Protein AF-A0A653BHU0-F1 (afdb_monomer)

Radius of gyration: 31.68 Å; Cα contacts (8 Å, |Δi|>4): 9; chains: 1; bounding box: 89×54×47 Å

Mean predicted aligned error: 15.91 Å

pLDDT: mean 78.96, std 16.75, range [48.16, 94.56]

Secondary structure (DSSP, 8-state):
-------------------TT----------PPPPPP----HHHHHHHHHHT-S-HHHHHHHHHHHTSPPPP-----S-HHHHHHHHHHHH--

Structure (mmCIF, N/CA/C/O backbone):
data_AF-A0A653BHU0-F1
#
_entry.id   AF-A0A653BHU0-F1
#
loop_
_atom_site.group_PDB
_atom_site.id
_atom_site.type_symbol
_atom_site.label_atom_id
_atom_site.label_alt_id
_atom_site.label_comp_id
_atom_site.label_asym_id
_atom_site.label_entity_id
_atom_site.label_seq_id
_atom_site.pdbx_PDB_ins_code
_atom_site.Cartn_x
_atom_site.Cartn_y
_atom_site.Cartn_z
_atom_site.occupancy
_atom_site.B_iso_or_equiv
_atom_site.auth_seq_id
_atom_site.auth_comp_id
_atom_site.auth_asym_id
_atom_site.auth_atom_id
_atom_site.pdbx_PDB_model_num
ATOM 1 N N . MET A 1 1 ? 69.956 -8.339 14.158 1.00 48.16 1 MET A N 1
ATOM 2 C CA . MET A 1 1 ? 69.561 -9.634 14.757 1.00 48.16 1 MET A CA 1
ATOM 3 C C . MET A 1 1 ? 68.120 -9.529 15.221 1.00 48.16 1 MET A C 1
ATOM 5 O O . MET A 1 1 ? 67.808 -8.611 15.959 1.00 48.16 1 MET A O 1
ATOM 9 N N . GLY A 1 2 ? 67.250 -10.429 14.771 1.00 52.00 2 GLY A N 1
ATOM 10 C CA . GLY A 1 2 ? 65.842 -10.470 15.170 1.00 52.00 2 GLY A CA 1
ATOM 11 C C . GLY A 1 2 ? 65.222 -11.760 14.655 1.00 52.00 2 GLY A C 1
ATOM 12 O O . GLY A 1 2 ? 64.595 -11.782 13.601 1.00 52.00 2 GLY A O 1
ATOM 13 N N . ARG A 1 3 ? 65.537 -12.865 15.337 1.00 53.00 3 ARG A N 1
ATOM 14 C CA . ARG A 1 3 ? 65.137 -14.230 14.981 1.00 53.00 3 ARG A CA 1
ATOM 15 C C . ARG A 1 3 ? 63.614 -14.350 15.097 1.00 53.00 3 ARG A C 1
ATOM 17 O O . ARG A 1 3 ? 63.077 -14.252 16.193 1.00 53.00 3 ARG A O 1
ATOM 24 N N . ARG A 1 4 ? 62.915 -14.572 13.979 1.00 56.78 4 ARG A N 1
ATOM 25 C CA . ARG A 1 4 ? 61.512 -15.008 14.015 1.00 56.78 4 ARG A CA 1
ATOM 26 C C . ARG A 1 4 ? 61.485 -16.417 14.606 1.00 56.78 4 ARG A C 1
ATOM 28 O O . ARG A 1 4 ? 62.093 -17.324 14.044 1.00 56.78 4 ARG A O 1
ATOM 35 N N . ASN A 1 5 ? 60.834 -16.568 15.757 1.00 51.06 5 ASN A N 1
ATOM 36 C CA . ASN A 1 5 ? 60.692 -17.842 16.453 1.00 51.06 5 ASN A CA 1
ATOM 37 C C . ASN A 1 5 ? 59.986 -18.867 15.556 1.00 51.06 5 ASN A C 1
ATOM 39 O O . ASN A 1 5 ? 58.849 -18.670 15.123 1.00 51.06 5 ASN A O 1
ATOM 43 N N . ALA A 1 6 ? 60.678 -19.976 15.299 1.00 56.81 6 ALA A N 1
ATOM 44 C CA . ALA A 1 6 ? 60.135 -21.174 14.684 1.00 56.81 6 ALA A CA 1
ATOM 45 C C . ALA A 1 6 ? 59.146 -21.830 15.662 1.00 56.81 6 ALA 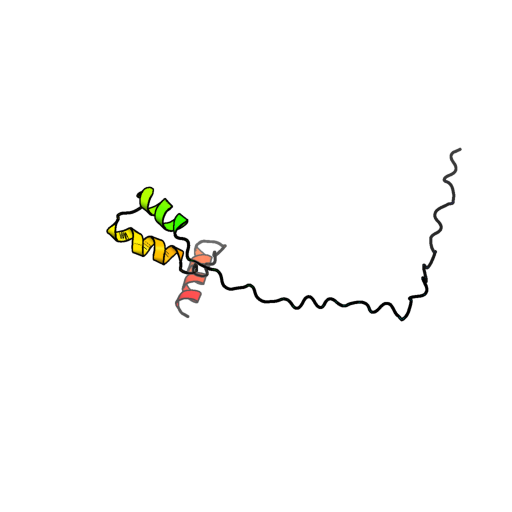A C 1
ATOM 47 O O . ALA A 1 6 ? 59.535 -22.611 16.524 1.00 56.81 6 ALA A O 1
ATOM 48 N N . GLY A 1 7 ? 57.868 -21.459 15.560 1.00 56.00 7 GLY A N 1
ATOM 49 C CA . GLY A 1 7 ? 56.811 -21.978 16.435 1.00 56.00 7 GLY A CA 1
ATOM 50 C C . GLY A 1 7 ? 55.476 -22.270 15.753 1.00 56.00 7 GLY A C 1
ATOM 51 O O . GLY A 1 7 ? 54.582 -22.801 16.401 1.00 56.00 7 GLY A O 1
ATOM 52 N N . PHE A 1 8 ? 55.316 -21.988 14.455 1.00 54.22 8 PHE A N 1
ATOM 53 C CA . PHE A 1 8 ? 54.107 -22.383 13.728 1.00 54.22 8 PHE A CA 1
ATOM 54 C C . PHE A 1 8 ? 54.232 -23.838 13.264 1.00 54.22 8 PHE A C 1
ATOM 56 O O . PHE A 1 8 ? 54.633 -24.127 12.135 1.00 54.22 8 PHE A O 1
ATOM 63 N N . ARG A 1 9 ? 53.905 -24.777 14.158 1.00 57.50 9 ARG A N 1
ATOM 64 C CA . ARG A 1 9 ? 53.696 -26.183 13.792 1.00 57.50 9 ARG A CA 1
ATOM 65 C C . ARG A 1 9 ? 52.412 -26.284 12.960 1.00 57.50 9 ARG A C 1
ATOM 67 O O . ARG A 1 9 ? 51.320 -26.407 13.506 1.00 57.50 9 ARG A O 1
ATOM 74 N N . LYS A 1 10 ? 52.536 -26.211 11.631 1.00 55.88 10 LYS A N 1
ATOM 75 C CA . LYS A 1 10 ? 51.543 -26.802 10.721 1.00 55.88 10 LYS A CA 1
ATOM 76 C C . LYS A 1 10 ? 51.570 -28.319 10.933 1.00 55.88 10 LYS A C 1
ATOM 78 O O . LYS A 1 10 ? 52.652 -28.891 11.015 1.00 55.88 10 LYS A O 1
ATOM 83 N N . ASN A 1 11 ? 50.388 -28.929 10.984 1.00 56.50 11 ASN A N 1
ATOM 84 C CA . ASN A 1 11 ? 50.120 -30.365 11.149 1.00 56.50 11 ASN A CA 1
ATOM 85 C C . ASN A 1 11 ? 50.060 -30.856 12.603 1.00 56.50 11 ASN A C 1
ATOM 87 O O . ASN A 1 11 ? 50.885 -31.643 13.056 1.00 56.50 11 ASN A O 1
ATOM 91 N N . ALA A 1 12 ? 48.996 -30.474 13.305 1.00 55.38 12 ALA A N 1
ATOM 92 C CA . ALA A 1 12 ? 48.347 -31.398 14.224 1.00 55.38 12 ALA A CA 1
ATOM 93 C C . ALA A 1 12 ? 47.018 -31.789 13.579 1.00 55.38 12 ALA A C 1
ATOM 95 O O . ALA A 1 12 ? 46.032 -31.060 13.671 1.00 55.38 12 ALA A O 1
ATOM 96 N N . SER A 1 13 ? 47.011 -32.912 12.861 1.00 53.53 13 SER A N 1
ATOM 97 C CA . SER A 1 13 ? 45.768 -33.580 12.499 1.00 53.53 13 SER A CA 1
ATOM 98 C C . SER A 1 13 ? 45.087 -33.973 13.804 1.00 53.53 13 SER A C 1
ATOM 100 O O . SER A 1 13 ? 45.431 -34.992 14.401 1.00 53.53 13 SER A O 1
ATOM 102 N N . PHE A 1 14 ? 44.158 -33.138 14.269 1.00 53.53 14 PHE A N 1
ATOM 103 C CA . PHE A 1 14 ? 43.217 -33.469 15.330 1.00 53.53 14 PHE A CA 1
ATOM 104 C C . PHE A 1 14 ? 42.297 -34.584 14.815 1.00 53.53 14 PHE A C 1
ATOM 106 O O . PHE A 1 14 ? 41.138 -34.364 14.485 1.00 53.53 14 PHE A O 1
ATOM 113 N N . HIS A 1 15 ? 42.814 -35.811 14.762 1.00 57.91 15 HIS A N 1
ATOM 114 C CA . HIS A 1 15 ? 41.987 -37.008 14.829 1.00 57.91 15 HIS A CA 1
ATOM 115 C C . HIS A 1 15 ? 41.557 -37.157 16.288 1.00 57.91 15 HIS A C 1
ATOM 117 O O . HIS A 1 15 ? 42.030 -38.025 17.023 1.00 57.91 15 HIS A O 1
ATOM 123 N N . GLY A 1 16 ? 40.679 -36.251 16.725 1.00 50.47 16 GLY A N 1
ATOM 124 C CA . GLY A 1 16 ? 39.824 -36.535 17.862 1.00 50.47 16 GLY A CA 1
ATOM 125 C C . GLY A 1 16 ? 39.070 -37.807 17.509 1.00 50.47 16 GLY A C 1
ATOM 126 O O . GLY A 1 16 ? 38.381 -37.847 16.491 1.00 50.47 16 GLY A O 1
ATOM 127 N N . LYS A 1 17 ? 39.278 -38.871 18.287 1.00 54.19 17 LYS A N 1
ATOM 128 C CA . LYS A 1 17 ? 38.510 -40.108 18.171 1.00 54.19 17 LYS A CA 1
ATOM 129 C C . LYS A 1 17 ? 37.036 -39.720 18.250 1.00 54.19 17 LYS A C 1
ATOM 131 O O . LYS A 1 17 ? 36.565 -39.327 19.314 1.00 54.19 17 LYS A O 1
ATOM 136 N N . ALA A 1 18 ? 36.347 -39.752 17.113 1.00 54.47 18 ALA A N 1
ATOM 137 C CA . ALA A 1 18 ? 34.921 -39.503 17.061 1.00 54.47 18 ALA A CA 1
ATOM 138 C C . ALA A 1 18 ? 34.253 -40.564 17.939 1.00 54.47 18 ALA A C 1
ATOM 140 O O . ALA A 1 18 ? 34.386 -41.759 17.677 1.00 54.47 18 ALA A O 1
ATOM 141 N N . ASN A 1 19 ? 33.594 -40.135 19.015 1.00 59.09 19 ASN A N 1
ATOM 142 C CA . ASN A 1 19 ? 32.758 -41.023 19.807 1.00 59.09 19 ASN A CA 1
ATOM 143 C C . ASN A 1 19 ? 31.626 -41.520 18.892 1.00 59.09 19 ASN A C 1
ATOM 145 O O . ASN A 1 19 ? 30.831 -40.695 18.438 1.00 59.09 19 ASN A O 1
ATOM 149 N N . PRO A 1 20 ? 31.491 -42.835 18.640 1.00 54.94 20 PRO A N 1
ATOM 150 C CA . PRO A 1 20 ? 30.446 -43.363 17.760 1.00 54.94 20 PRO A CA 1
ATOM 151 C C . PRO A 1 20 ? 29.032 -43.193 18.339 1.00 54.94 20 PRO A C 1
ATOM 153 O O . PRO A 1 20 ? 28.055 -43.456 17.651 1.00 54.94 20 PRO A O 1
ATOM 156 N N . ASN A 1 21 ? 28.914 -42.726 19.589 1.00 53.19 21 ASN A N 1
ATOM 157 C CA . ASN A 1 21 ? 27.639 -42.451 20.247 1.00 53.19 21 ASN A CA 1
ATOM 158 C C . ASN A 1 21 ? 27.227 -40.971 20.217 1.00 53.19 21 ASN A C 1
ATOM 160 O O . ASN A 1 21 ? 26.282 -40.572 20.897 1.00 53.19 21 ASN A O 1
ATOM 164 N N . GLN A 1 22 ? 27.920 -40.129 19.445 1.00 53.47 22 GLN A N 1
ATOM 165 C CA . GLN A 1 22 ? 27.396 -38.807 19.139 1.00 53.47 22 GLN A CA 1
ATOM 166 C C . GLN A 1 22 ? 26.345 -38.990 18.046 1.00 53.47 22 GLN A C 1
ATOM 168 O O . GLN A 1 22 ? 26.628 -38.846 16.858 1.00 53.47 22 GLN A O 1
ATOM 173 N N . GLN A 1 23 ? 25.132 -39.369 18.467 1.00 55.81 23 GLN A N 1
ATOM 174 C CA . GLN A 1 23 ? 23.933 -39.155 17.669 1.00 55.81 23 GLN A CA 1
ATOM 175 C C . GLN A 1 23 ? 23.936 -37.671 17.339 1.00 55.81 23 GLN A C 1
ATOM 177 O O . GLN A 1 23 ? 23.623 -36.815 18.167 1.00 55.81 23 GLN A O 1
ATOM 182 N N . ASN A 1 24 ? 24.427 -37.379 16.141 1.00 50.78 24 ASN A N 1
ATOM 183 C CA . ASN A 1 24 ? 24.339 -36.088 15.519 1.00 50.78 24 ASN A CA 1
ATOM 184 C C . ASN A 1 24 ? 22.839 -35.895 15.357 1.00 50.78 24 ASN A C 1
ATOM 186 O O . ASN A 1 24 ? 22.247 -36.430 14.423 1.00 50.78 24 ASN A O 1
ATOM 190 N N . GLY A 1 25 ? 22.219 -35.287 16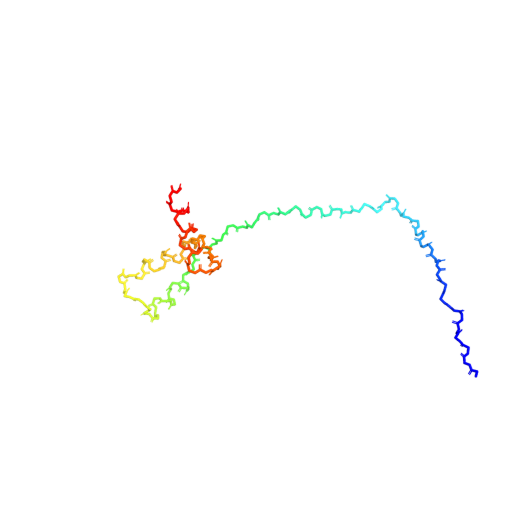.370 1.00 54.16 25 GLY A N 1
ATOM 191 C CA . GLY A 1 25 ? 20.821 -34.919 16.377 1.00 54.16 25 GLY A CA 1
ATOM 192 C C . GLY A 1 25 ? 20.659 -33.931 15.246 1.00 54.16 25 GLY A C 1
ATOM 193 O O . GLY A 1 25 ? 20.759 -32.719 15.448 1.00 54.16 25 GLY A O 1
ATOM 194 N N . GLN A 1 26 ? 20.490 -34.478 14.044 1.00 57.44 26 GLN A N 1
ATOM 195 C CA . GLN A 1 26 ? 19.980 -33.805 12.881 1.00 57.44 26 GLN A CA 1
ATOM 196 C C . GLN A 1 26 ? 18.606 -33.337 13.331 1.00 57.44 26 GLN A C 1
ATOM 198 O O . GLN A 1 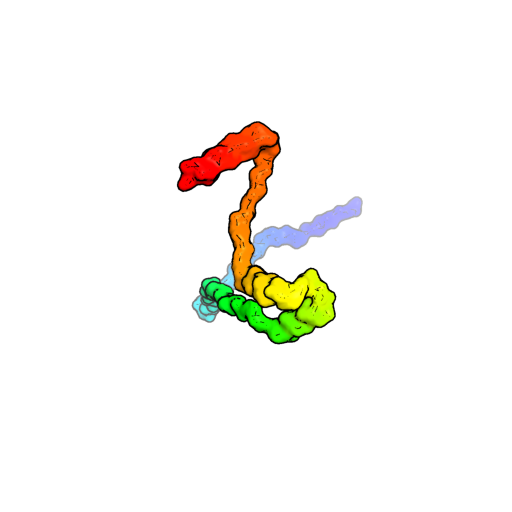26 ? 17.603 -34.026 13.193 1.00 57.44 26 GLN A O 1
ATOM 203 N N . ASN A 1 27 ? 18.576 -32.166 13.964 1.00 57.97 27 ASN A N 1
ATOM 204 C CA . ASN A 1 27 ? 17.410 -31.321 13.969 1.00 57.97 27 ASN A CA 1
ATOM 205 C C . ASN A 1 27 ? 17.193 -31.001 12.492 1.00 57.97 27 ASN A C 1
ATOM 207 O O . ASN A 1 27 ? 17.626 -29.956 11.999 1.00 57.97 27 ASN A O 1
ATOM 211 N N . GLU A 1 28 ? 16.568 -31.937 11.778 1.00 62.47 28 GLU A N 1
ATOM 212 C CA . GLU A 1 28 ? 15.759 -31.653 10.615 1.00 62.47 28 GLU A CA 1
ATOM 213 C C . GLU A 1 28 ? 14.735 -30.637 11.105 1.00 62.47 28 GLU A C 1
ATOM 215 O O . GLU A 1 28 ? 13.639 -30.965 11.558 1.00 62.47 28 GLU A O 1
ATOM 220 N N . LYS A 1 29 ? 15.131 -29.360 11.095 1.00 67.31 29 LYS A N 1
ATOM 221 C CA . LYS A 1 29 ? 14.209 -28.241 11.180 1.00 67.31 29 LYS A CA 1
ATOM 222 C C . LYS A 1 29 ? 13.413 -28.313 9.890 1.00 67.31 29 LYS A C 1
ATOM 224 O O . LYS A 1 29 ? 13.735 -27.642 8.910 1.00 67.31 29 LYS A O 1
ATOM 229 N N . THR A 1 30 ? 12.433 -29.210 9.879 1.00 76.81 30 THR A N 1
ATOM 230 C CA . THR A 1 30 ? 11.407 -29.304 8.858 1.00 76.81 30 THR A CA 1
ATOM 231 C C . THR A 1 30 ? 10.866 -27.893 8.709 1.00 76.81 30 THR A C 1
ATOM 233 O O . THR A 1 30 ? 10.366 -27.294 9.664 1.00 76.81 30 THR A O 1
ATOM 236 N N . ARG A 1 31 ? 11.117 -27.286 7.544 1.00 79.62 31 ARG A N 1
ATOM 237 C CA . ARG A 1 31 ? 10.647 -25.933 7.258 1.00 79.62 31 ARG A CA 1
ATOM 238 C C . ARG A 1 31 ? 9.128 -25.999 7.260 1.00 79.62 31 ARG A C 1
ATOM 240 O O . ARG A 1 31 ? 8.534 -26.502 6.313 1.00 79.62 31 ARG A O 1
ATOM 247 N N . LYS A 1 32 ? 8.516 -25.557 8.356 1.00 85.56 32 LYS A N 1
ATOM 248 C CA . LYS A 1 32 ? 7.065 -25.457 8.454 1.00 85.56 32 LYS A CA 1
ATOM 249 C C . LYS A 1 32 ? 6.601 -24.241 7.650 1.00 85.56 32 LYS A C 1
ATOM 251 O O . LYS A 1 32 ? 7.304 -23.225 7.657 1.00 85.56 32 LYS A O 1
ATOM 256 N N . PRO A 1 33 ? 5.452 -24.334 6.964 1.00 85.25 33 PRO A N 1
ATOM 257 C CA . PRO A 1 33 ? 4.823 -23.163 6.375 1.00 85.25 33 PRO A CA 1
ATOM 258 C C . PRO A 1 33 ? 4.487 -22.138 7.468 1.00 85.25 33 PRO A C 1
ATOM 260 O O . PRO A 1 33 ? 4.325 -22.489 8.640 1.00 85.25 33 PRO A O 1
ATOM 263 N N . TYR A 1 34 ? 4.415 -20.865 7.081 1.00 86.19 34 TYR A N 1
ATOM 264 C CA . TYR A 1 34 ? 3.939 -19.810 7.971 1.00 86.19 34 TYR A CA 1
ATOM 265 C C . TYR A 1 34 ? 2.467 -20.046 8.326 1.00 86.19 34 TYR A C 1
ATOM 267 O O . TYR A 1 34 ? 1.710 -20.568 7.512 1.00 86.19 34 TYR A O 1
ATOM 275 N N . ASN A 1 35 ? 2.078 -19.658 9.541 1.00 87.19 35 ASN A N 1
ATOM 276 C CA . ASN A 1 35 ? 0.674 -19.646 9.939 1.00 87.19 35 ASN A CA 1
ATOM 277 C C . ASN A 1 35 ? -0.088 -18.562 9.169 1.00 87.19 35 ASN A C 1
ATOM 279 O O . ASN A 1 35 ? 0.496 -17.549 8.772 1.00 87.19 35 ASN A O 1
ATOM 283 N N . ASP A 1 36 ? -1.397 -18.753 9.043 1.00 87.56 36 ASP A N 1
ATOM 284 C CA . ASP A 1 36 ? -2.282 -17.765 8.438 1.00 87.56 36 ASP A CA 1
ATOM 285 C C . ASP A 1 36 ? -2.262 -16.441 9.211 1.00 87.56 36 ASP A C 1
ATOM 287 O O . ASP A 1 36 ? -2.198 -16.394 10.445 1.00 87.56 36 ASP A O 1
ATOM 291 N N . ILE A 1 37 ? -2.311 -15.338 8.465 1.00 85.56 37 ILE A N 1
ATOM 292 C CA . ILE A 1 37 ? -2.263 -13.987 9.021 1.00 85.56 37 ILE A CA 1
ATOM 293 C C . ILE A 1 37 ? -3.672 -13.572 9.450 1.00 85.56 37 ILE A C 1
ATOM 295 O O . ILE A 1 37 ? -4.586 -13.497 8.631 1.00 85.56 37 ILE A O 1
ATOM 299 N N . ILE A 1 38 ? -3.835 -13.219 10.726 1.00 88.88 38 ILE A N 1
ATOM 300 C CA . ILE A 1 38 ? -5.077 -12.635 11.245 1.00 88.88 38 ILE A CA 1
ATOM 301 C C . ILE A 1 38 ? -5.161 -11.174 10.778 1.00 88.88 38 ILE A C 1
ATOM 303 O O . ILE A 1 38 ? -4.375 -10.333 11.214 1.00 88.88 38 ILE A O 1
ATOM 307 N N . ARG A 1 39 ? -6.114 -10.863 9.890 1.00 85.69 39 ARG A N 1
ATOM 308 C CA . ARG A 1 39 ? -6.290 -9.523 9.281 1.00 85.69 39 ARG A CA 1
ATOM 309 C C . ARG A 1 39 ? -7.283 -8.621 10.028 1.00 85.69 39 ARG A C 1
ATOM 311 O O . ARG A 1 39 ? -7.693 -7.583 9.511 1.00 85.69 39 ARG A O 1
ATOM 318 N N . GLU A 1 40 ? -7.701 -9.007 11.231 1.00 87.94 40 GLU A N 1
ATOM 319 C CA . GLU A 1 40 ? -8.733 -8.305 12.002 1.00 87.94 40 GLU A CA 1
ATOM 320 C C . GLU A 1 40 ? -8.158 -7.689 13.276 1.00 87.94 40 GLU A C 1
ATOM 322 O O . GLU A 1 40 ? -7.530 -8.367 14.086 1.00 87.94 40 GLU A O 1
ATOM 327 N N . ASN A 1 41 ? -8.363 -6.381 13.452 1.00 91.50 41 ASN A N 1
ATOM 328 C CA . ASN A 1 41 ? -7.939 -5.658 14.645 1.00 91.50 41 ASN A CA 1
ATOM 329 C C . ASN A 1 41 ? -8.879 -4.477 14.919 1.00 91.50 41 ASN A C 1
ATOM 331 O O . ASN A 1 41 ? -8.845 -3.458 14.231 1.00 91.50 41 ASN A O 1
ATOM 335 N N . GLU A 1 42 ? -9.689 -4.585 15.968 1.00 92.12 42 GLU A N 1
ATOM 336 C CA . GLU A 1 42 ? -10.660 -3.546 16.328 1.00 92.12 42 GLU A CA 1
ATOM 337 C C . GLU A 1 42 ? -10.019 -2.206 16.698 1.00 92.12 42 GLU A C 1
ATOM 339 O O . GLU A 1 42 ? -10.580 -1.148 16.409 1.00 92.12 42 GLU A O 1
ATOM 344 N N . LYS A 1 43 ? -8.846 -2.226 17.349 1.00 93.00 43 LYS A N 1
ATOM 345 C CA . LYS A 1 43 ? -8.148 -0.993 17.742 1.00 93.00 43 LYS A CA 1
ATOM 346 C C . LYS A 1 43 ? -7.678 -0.229 16.510 1.00 93.00 43 LYS A C 1
ATOM 348 O O . LYS A 1 43 ? -7.737 0.995 16.507 1.00 93.00 43 LYS A O 1
ATOM 353 N N . PHE A 1 44 ? -7.253 -0.954 15.477 1.00 91.69 44 PHE A N 1
ATOM 354 C CA . PHE A 1 44 ? -6.850 -0.379 14.199 1.00 91.69 44 PHE A CA 1
ATOM 355 C C . PHE A 1 44 ? -8.034 0.308 13.512 1.00 91.69 44 PHE A C 1
ATOM 357 O O . PHE A 1 44 ? -7.946 1.48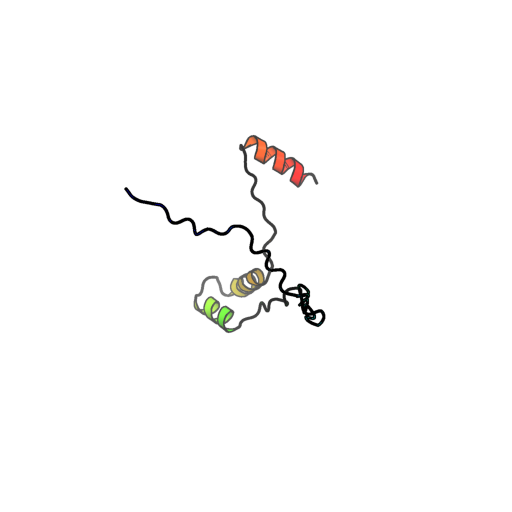8 13.184 1.00 91.69 44 PHE A O 1
ATOM 364 N N . VAL A 1 45 ? -9.168 -0.388 13.381 1.00 92.44 45 VAL A N 1
ATOM 365 C CA . VAL A 1 45 ? -10.370 0.167 12.735 1.00 92.44 45 VAL A CA 1
ATOM 366 C C . VAL A 1 45 ? -10.854 1.423 13.466 1.00 92.44 45 VAL A C 1
ATOM 368 O O . VAL A 1 45 ? -10.960 2.482 12.854 1.00 92.44 45 VAL A O 1
ATOM 371 N N . LYS A 1 46 ? -11.028 1.355 14.793 1.00 93.00 46 LYS A N 1
ATOM 372 C CA . LYS A 1 46 ? -11.481 2.500 15.608 1.00 93.00 46 LYS A CA 1
ATOM 373 C C . LYS A 1 46 ? -10.514 3.688 15.565 1.00 93.00 46 LYS A C 1
ATOM 375 O O . LYS A 1 46 ? -10.938 4.830 15.723 1.00 93.00 46 LYS A O 1
ATOM 380 N N . TYR A 1 47 ? -9.214 3.437 15.416 1.00 94.56 47 TYR A N 1
ATOM 381 C CA . TYR A 1 47 ? -8.214 4.497 15.306 1.00 94.56 47 TYR A CA 1
ATOM 382 C C . TYR A 1 47 ? -8.365 5.272 13.993 1.00 94.56 47 TYR A C 1
ATOM 384 O O . TYR A 1 47 ? -8.467 6.497 14.027 1.00 94.56 47 TYR A O 1
ATOM 392 N N . TYR A 1 48 ? -8.449 4.573 12.858 1.00 92.81 48 TYR A N 1
ATOM 393 C CA . TYR A 1 48 ? -8.596 5.210 11.545 1.00 92.81 48 TYR A CA 1
ATOM 394 C C . TYR A 1 48 ? -9.976 5.841 11.332 1.00 92.81 48 TYR A C 1
ATOM 396 O O . TYR A 1 48 ? -10.076 6.879 10.683 1.00 92.81 48 TYR A O 1
ATOM 404 N N . GLU A 1 49 ? -11.025 5.277 11.933 1.00 92.19 49 GLU A N 1
ATOM 405 C CA . GLU A 1 49 ? -12.366 5.870 11.927 1.00 92.19 49 GLU A CA 1
ATOM 406 C C . GLU A 1 49 ? -12.360 7.254 12.597 1.00 92.19 49 GLU A C 1
ATOM 408 O O . GLU A 1 49 ? -12.857 8.230 12.038 1.00 92.19 49 GLU A O 1
ATOM 413 N N . LYS A 1 50 ? -11.698 7.377 13.758 1.00 93.56 50 LYS A N 1
ATOM 414 C CA . LYS A 1 50 ? -11.559 8.652 14.484 1.00 93.56 50 LYS A CA 1
ATOM 415 C C . LYS A 1 50 ? -10.690 9.680 13.767 1.00 93.56 50 LYS A C 1
ATOM 417 O O . LYS A 1 50 ? -10.855 10.872 14.007 1.00 93.56 50 LYS A O 1
ATOM 422 N N . GLN A 1 51 ? -9.752 9.239 12.931 1.00 93.69 51 GLN A N 1
ATOM 423 C CA . GLN A 1 51 ? -8.910 10.144 12.149 1.00 93.69 51 GLN A CA 1
ATOM 424 C C . GLN A 1 51 ? -9.672 10.831 11.014 1.00 93.69 51 GLN A C 1
ATOM 426 O O . GLN A 1 51 ? -9.209 11.863 10.535 1.00 93.69 51 GLN A O 1
ATOM 431 N N . GLY A 1 52 ? -10.811 10.282 10.576 1.00 91.38 52 GLY A N 1
ATOM 432 C CA . GLY A 1 52 ? -11.598 10.874 9.493 1.00 91.38 52 GLY A CA 1
ATOM 433 C C . GLY A 1 52 ? -10.850 10.920 8.156 1.00 91.38 52 GLY A C 1
ATOM 434 O O . GLY A 1 52 ? -11.016 11.862 7.389 1.00 91.38 52 GLY A O 1
ATOM 435 N N . VAL A 1 53 ? -10.003 9.920 7.879 1.00 90.75 53 VAL A N 1
ATOM 436 C CA . VAL A 1 53 ? -9.185 9.835 6.648 1.00 90.75 53 VAL A CA 1
ATOM 437 C C . VAL A 1 53 ? -10.014 9.754 5.363 1.00 90.75 53 VAL A C 1
ATOM 439 O O . VAL A 1 53 ? -9.527 10.113 4.295 1.00 90.75 53 VAL A O 1
ATOM 442 N N . CYS A 1 54 ? -11.247 9.262 5.449 1.00 92.00 54 CYS A N 1
ATOM 443 C CA . CYS A 1 54 ? -12.185 9.155 4.336 1.00 92.00 54 CYS A CA 1
ATOM 444 C C . CYS A 1 54 ? -13.609 9.454 4.818 1.00 92.00 54 CYS A C 1
ATOM 446 O O . CYS A 1 54 ? -13.867 9.565 6.020 1.00 92.00 54 CYS A O 1
ATOM 448 N N . LYS A 1 55 ? -14.541 9.620 3.873 1.00 94.06 55 LYS A N 1
ATOM 449 C CA . LYS A 1 55 ? -15.953 9.847 4.199 1.00 94.06 55 LYS A CA 1
ATOM 450 C C . LYS A 1 55 ? -16.526 8.629 4.942 1.00 94.06 55 LYS A C 1
ATOM 452 O O . LYS A 1 55 ? -16.132 7.506 4.624 1.00 94.06 55 LYS A O 1
ATOM 457 N N . PRO A 1 56 ? -17.502 8.811 5.851 1.00 90.50 56 PRO A N 1
ATOM 458 C CA . PRO A 1 56 ? -18.092 7.700 6.606 1.00 90.50 56 PRO A CA 1
ATOM 459 C C . PRO A 1 56 ? -18.654 6.589 5.708 1.00 90.50 56 PRO A C 1
ATOM 461 O O . PRO A 1 56 ? -18.512 5.409 6.009 1.00 90.50 56 PRO A O 1
ATOM 464 N N . GLU A 1 57 ? -19.236 6.971 4.569 1.00 93.88 57 GLU A N 1
ATOM 465 C CA . GLU A 1 57 ? -19.808 6.056 3.572 1.00 93.88 57 GLU A CA 1
ATOM 466 C C . GLU A 1 57 ? -18.749 5.169 2.892 1.00 93.88 57 GLU A C 1
ATOM 468 O O . GLU A 1 57 ? -19.030 4.032 2.519 1.00 93.88 57 GLU A O 1
ATOM 473 N N . GLU A 1 58 ? -17.516 5.663 2.758 1.00 94.25 58 GLU A N 1
ATOM 474 C CA . GLU A 1 58 ? -16.413 4.985 2.063 1.00 94.25 58 GLU A CA 1
ATOM 475 C C . GLU A 1 58 ? -15.517 4.184 3.023 1.00 94.25 58 GLU A C 1
ATOM 477 O O . GLU A 1 58 ? -14.723 3.347 2.586 1.00 94.25 58 GLU A O 1
ATOM 482 N N . PHE A 1 59 ? -15.652 4.398 4.336 1.00 93.81 59 PHE A N 1
ATOM 483 C CA . PHE A 1 59 ? -14.766 3.819 5.347 1.00 93.81 59 PHE A CA 1
ATOM 484 C C . PHE A 1 59 ? -14.780 2.284 5.351 1.00 93.81 59 PHE A C 1
ATOM 486 O O . PHE A 1 59 ? -13.731 1.643 5.446 1.00 93.81 59 PHE A O 1
ATOM 493 N N . ASN A 1 60 ? -15.956 1.677 5.173 1.00 92.12 60 ASN A N 1
ATOM 494 C CA . ASN A 1 60 ? -16.080 0.220 5.091 1.00 92.12 60 ASN A CA 1
ATOM 495 C C . ASN A 1 60 ? -15.312 -0.349 3.888 1.00 92.12 60 ASN A C 1
ATOM 497 O O . ASN A 1 60 ? -14.597 -1.341 4.028 1.00 92.12 60 ASN A O 1
ATOM 501 N N . SER A 1 61 ? -15.400 0.307 2.728 1.00 94.56 61 SER A N 1
ATOM 502 C CA . SER A 1 61 ? -14.662 -0.078 1.519 1.00 94.56 61 SER A CA 1
ATOM 503 C C . SER A 1 61 ? -13.152 0.106 1.687 1.00 94.56 61 SER A C 1
ATOM 505 O O . SER A 1 61 ? -12.371 -0.727 1.227 1.00 94.56 61 SER A O 1
ATOM 507 N N . PHE A 1 62 ? -12.733 1.159 2.393 1.00 93.19 62 PHE A N 1
ATOM 508 C CA . PHE A 1 62 ? -1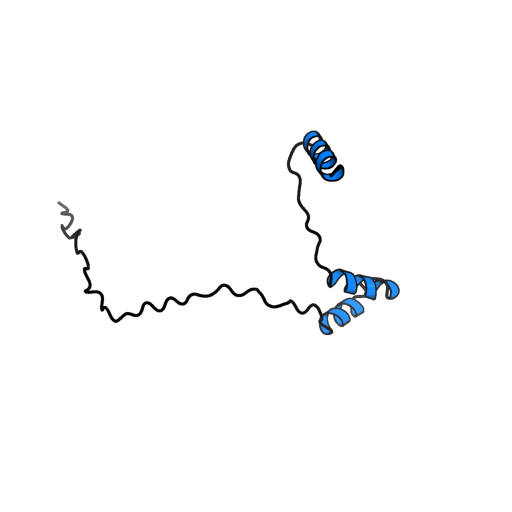1.332 1.404 2.734 1.00 93.19 62 PHE A CA 1
ATOM 509 C C . PHE A 1 62 ? -10.747 0.293 3.621 1.00 93.19 62 PHE A C 1
ATOM 511 O O . PHE A 1 62 ? -9.692 -0.258 3.315 1.00 93.19 62 PHE A O 1
ATOM 518 N N . ILE A 1 63 ? -11.437 -0.098 4.694 1.00 93.25 63 ILE A N 1
ATOM 519 C CA . ILE A 1 63 ? -10.964 -1.191 5.557 1.00 93.25 63 ILE A CA 1
ATOM 520 C C . ILE A 1 63 ? -11.008 -2.537 4.822 1.00 93.25 63 ILE A C 1
ATOM 522 O O . ILE A 1 63 ? -10.113 -3.365 5.004 1.00 93.25 63 ILE A O 1
ATOM 526 N N . ALA A 1 64 ? -12.013 -2.757 3.971 1.00 93.25 64 ALA A N 1
ATOM 527 C CA . ALA A 1 64 ? -12.107 -3.970 3.167 1.00 93.25 64 ALA A CA 1
ATOM 528 C C . ALA A 1 64 ? -10.910 -4.126 2.217 1.00 93.25 64 ALA A C 1
ATOM 530 O O . ALA A 1 64 ? -10.338 -5.213 2.151 1.00 93.25 64 ALA A O 1
ATOM 531 N N . SER A 1 65 ? -10.471 -3.056 1.543 1.00 92.81 65 SER A N 1
ATOM 532 C CA . SER A 1 65 ? -9.311 -3.119 0.641 1.00 92.81 65 SER A CA 1
ATOM 533 C C . SER A 1 65 ? -8.009 -3.425 1.389 1.00 92.81 65 SER A C 1
ATOM 535 O O . SER A 1 65 ? -7.208 -4.232 0.919 1.00 92.81 65 SER A O 1
ATOM 537 N N . HIS A 1 66 ? -7.837 -2.904 2.606 1.00 90.56 66 HIS A N 1
ATOM 538 C CA . HIS A 1 66 ? -6.696 -3.230 3.469 1.00 90.56 66 HIS A CA 1
ATOM 539 C C . HIS A 1 66 ? -6.625 -4.706 3.887 1.00 90.56 66 HIS A C 1
ATOM 541 O O . HIS A 1 66 ? -5.542 -5.198 4.210 1.00 90.56 66 HIS A O 1
ATOM 547 N N . LYS A 1 67 ? -7.758 -5.421 3.889 1.00 91.06 67 LYS A N 1
ATOM 548 C CA . LYS A 1 67 ? -7.801 -6.864 4.160 1.00 91.06 67 LYS A CA 1
ATOM 549 C C . LYS A 1 67 ? -7.467 -7.711 2.930 1.00 91.06 67 LYS A C 1
ATOM 551 O O . LYS A 1 67 ? -7.316 -8.921 3.085 1.00 91.06 67 LYS A O 1
ATOM 556 N N . THR A 1 68 ? -7.369 -7.133 1.733 1.00 91.50 68 THR A N 1
ATOM 557 C CA . THR A 1 68 ? -7.044 -7.869 0.500 1.00 91.50 68 THR A CA 1
ATOM 558 C C . THR A 1 68 ? -5.541 -7.932 0.251 1.00 91.50 68 THR A C 1
ATOM 560 O O . THR A 1 68 ? -4.788 -7.066 0.693 1.00 91.50 68 THR A O 1
ATOM 563 N N . ASP A 1 69 ? -5.092 -8.986 -0.432 1.00 90.62 69 ASP A N 1
ATOM 564 C CA . ASP A 1 69 ? -3.691 -9.102 -0.828 1.00 90.62 69 ASP A CA 1
ATOM 565 C C . ASP A 1 69 ? -3.359 -8.123 -1.949 1.00 90.62 69 ASP A C 1
ATOM 567 O O . ASP A 1 69 ? -4.156 -7.890 -2.859 1.00 90.62 69 ASP A O 1
ATOM 571 N N . LEU A 1 70 ? -2.155 -7.559 -1.884 1.00 92.31 70 LEU A N 1
ATOM 572 C CA . LEU A 1 70 ? -1.682 -6.662 -2.923 1.00 92.31 70 LEU A CA 1
ATOM 573 C C . LEU A 1 70 ? -1.453 -7.465 -4.214 1.00 92.31 70 LEU A C 1
ATOM 575 O O . LEU A 1 70 ? -0.829 -8.531 -4.157 1.00 92.31 70 LEU A O 1
ATOM 579 N N . PRO A 1 71 ? -1.914 -6.977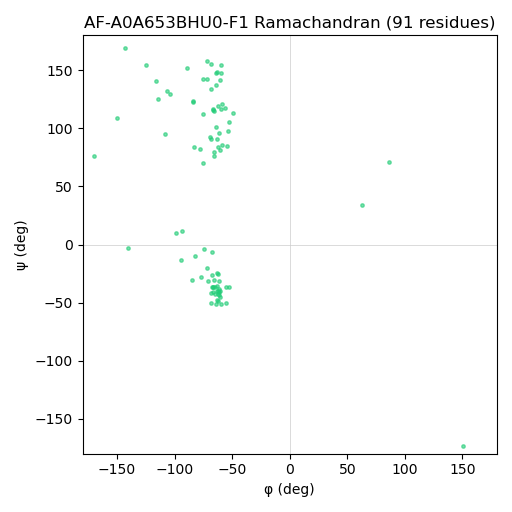 -5.378 1.00 91.81 71 PRO A N 1
ATOM 580 C CA . PRO A 1 71 ? -1.649 -7.654 -6.637 1.00 91.81 71 PRO A CA 1
ATOM 581 C C . PRO A 1 71 ? -0.143 -7.765 -6.887 1.00 91.81 71 PRO A C 1
ATOM 583 O O . PRO A 1 71 ? 0.638 -6.882 -6.524 1.00 91.81 71 PRO A O 1
ATOM 586 N N . ALA A 1 72 ? 0.268 -8.843 -7.553 1.00 91.19 72 ALA A N 1
ATOM 587 C CA . ALA A 1 72 ? 1.643 -8.989 -7.999 1.00 91.19 72 ALA A CA 1
ATOM 588 C C . ALA A 1 72 ? 1.946 -7.932 -9.070 1.00 91.19 72 ALA A C 1
ATOM 590 O O . ALA A 1 72 ? 1.363 -7.937 -10.153 1.00 91.19 72 ALA A O 1
ATOM 591 N N . THR A 1 73 ? 2.871 -7.025 -8.769 1.00 91.81 73 THR A N 1
ATOM 592 C CA . THR A 1 73 ? 3.308 -5.978 -9.700 1.00 91.81 73 THR A CA 1
ATOM 593 C C . THR A 1 73 ? 4.777 -6.157 -10.050 1.00 91.81 73 THR A C 1
ATOM 595 O O . THR A 1 73 ? 5.591 -6.437 -9.169 1.00 91.81 73 THR A O 1
ATOM 598 N N . PHE A 1 74 ? 5.140 -5.925 -11.311 1.00 89.94 74 PHE A N 1
ATOM 599 C CA . PHE A 1 74 ? 6.531 -5.895 -11.759 1.00 89.94 74 PHE A CA 1
ATOM 600 C C . PHE A 1 74 ? 6.851 -4.573 -12.459 1.00 89.94 74 PHE A C 1
ATOM 602 O O . PHE A 1 74 ? 5.977 -3.897 -13.000 1.00 89.94 74 PHE A O 1
ATOM 609 N N . ARG A 1 75 ? 8.132 -4.195 -12.445 1.00 90.69 75 ARG A N 1
ATOM 610 C CA . ARG A 1 75 ? 8.628 -2.989 -13.113 1.00 90.69 75 ARG A CA 1
ATOM 611 C C . ARG A 1 75 ? 9.361 -3.370 -14.390 1.00 90.69 75 ARG A C 1
ATOM 613 O O . ARG A 1 75 ? 10.304 -4.154 -14.341 1.00 90.69 75 ARG A O 1
ATOM 620 N N . ILE A 1 76 ? 9.004 -2.732 -15.499 1.00 87.25 76 ILE A N 1
ATOM 621 C CA . ILE A 1 76 ? 9.748 -2.853 -16.754 1.00 87.25 76 ILE A CA 1
ATOM 622 C C . ILE A 1 76 ? 10.913 -1.859 -16.735 1.00 87.25 76 ILE A C 1
ATOM 624 O O . ILE A 1 76 ? 10.716 -0.657 -16.561 1.00 87.25 76 ILE A O 1
ATOM 628 N N . THR A 1 77 ? 12.136 -2.353 -16.907 1.00 87.69 77 THR A N 1
ATOM 629 C CA . THR A 1 77 ? 13.339 -1.521 -17.046 1.00 87.69 77 THR A CA 1
ATOM 630 C C . THR A 1 77 ? 13.816 -1.519 -18.492 1.00 87.69 77 THR A C 1
ATOM 632 O O . THR A 1 77 ? 13.951 -2.582 -19.091 1.00 87.69 77 THR A O 1
ATOM 635 N N . GLY A 1 78 ? 14.104 -0.345 -19.053 1.00 86.06 78 GLY A N 1
ATOM 636 C CA . GLY A 1 78 ? 14.552 -0.197 -20.438 1.00 86.06 78 GLY A CA 1
ATOM 637 C C . GLY A 1 78 ? 14.133 1.142 -21.040 1.00 86.06 78 GLY A C 1
ATOM 638 O O . GLY A 1 78 ? 13.602 2.010 -20.348 1.00 86.06 78 GLY A O 1
ATOM 639 N N . SER A 1 79 ? 14.370 1.324 -22.340 1.00 89.62 79 SER A N 1
ATOM 640 C CA . SER A 1 79 ? 13.884 2.507 -23.055 1.00 89.62 79 SER A CA 1
ATOM 641 C C . SER A 1 79 ? 12.363 2.453 -23.243 1.00 89.62 79 SER A C 1
ATOM 643 O O . SER A 1 79 ? 11.755 1.380 -23.249 1.00 89.62 79 SER A O 1
ATOM 645 N N . LYS A 1 80 ? 11.734 3.618 -23.456 1.00 90.31 80 LYS A N 1
ATOM 646 C CA . LYS A 1 80 ? 10.278 3.735 -23.666 1.00 90.31 80 LYS A CA 1
ATOM 647 C C . LYS A 1 80 ? 9.767 2.810 -24.778 1.00 90.31 80 LYS A C 1
ATOM 649 O O . LYS A 1 80 ? 8.679 2.258 -24.663 1.00 90.31 80 LYS A O 1
ATOM 654 N N . THR A 1 81 ? 10.553 2.626 -25.838 1.00 91.31 81 THR A N 1
ATOM 655 C CA . THR A 1 81 ? 10.204 1.758 -26.971 1.00 91.31 81 THR A CA 1
ATOM 656 C C . THR A 1 81 ? 10.196 0.282 -26.580 1.00 91.31 81 THR A C 1
ATOM 658 O O . THR A 1 81 ? 9.278 -0.439 -26.957 1.00 91.31 81 THR A O 1
ATOM 661 N N . VAL A 1 82 ? 11.180 -0.162 -25.792 1.00 90.19 82 VAL A N 1
ATOM 662 C CA . VAL A 1 82 ? 11.243 -1.546 -25.294 1.00 90.19 82 VAL A CA 1
ATOM 663 C C . VAL A 1 82 ? 10.094 -1.816 -24.326 1.00 90.19 82 VAL A C 1
ATOM 665 O O . VAL A 1 82 ? 9.448 -2.853 -24.427 1.00 90.19 82 VAL A O 1
ATOM 668 N N . ALA A 1 83 ? 9.780 -0.857 -23.450 1.00 92.44 83 ALA A N 1
ATOM 669 C CA . ALA A 1 83 ? 8.680 -0.995 -22.503 1.00 92.44 83 ALA A CA 1
ATOM 670 C C . ALA A 1 83 ? 7.314 -1.155 -23.189 1.00 92.44 83 ALA A C 1
ATOM 672 O O . ALA A 1 83 ? 6.522 -1.990 -22.766 1.00 92.44 83 ALA A O 1
ATOM 673 N N . LYS A 1 84 ? 7.058 -0.406 -24.271 1.00 91.88 84 LYS A N 1
ATOM 674 C CA . LYS A 1 84 ? 5.819 -0.534 -25.055 1.00 91.88 84 LYS A CA 1
ATOM 675 C C . LYS A 1 84 ? 5.680 -1.906 -25.712 1.00 91.88 84 LYS A C 1
ATOM 677 O O . LYS A 1 84 ? 4.647 -2.536 -25.549 1.00 91.88 84 LYS A O 1
ATOM 682 N N . LYS A 1 85 ? 6.738 -2.391 -26.371 1.00 91.94 85 LYS A N 1
ATOM 683 C CA . LYS A 1 85 ? 6.729 -3.724 -26.993 1.00 91.94 85 LYS A CA 1
ATOM 684 C C . LYS A 1 85 ? 6.538 -4.842 -25.969 1.00 91.94 85 LYS A C 1
ATOM 686 O O . LYS A 1 85 ? 5.823 -5.795 -26.232 1.00 91.94 85 LYS A O 1
ATOM 691 N N . MET A 1 86 ? 7.169 -4.732 -24.795 1.00 89.56 86 MET A N 1
ATOM 692 C CA . MET A 1 86 ? 6.948 -5.704 -23.720 1.00 89.56 86 MET A CA 1
ATOM 693 C C . MET A 1 86 ? 5.505 -5.689 -23.219 1.00 89.56 86 MET A C 1
ATOM 695 O O . MET A 1 86 ? 4.955 -6.747 -22.943 1.00 89.56 86 MET A O 1
ATOM 699 N N . LEU A 1 87 ? 4.901 -4.507 -23.104 1.00 90.81 87 LEU A N 1
ATOM 700 C CA . LEU A 1 87 ? 3.512 -4.371 -22.685 1.00 90.81 87 LEU A CA 1
ATOM 701 C C . LEU A 1 87 ? 2.549 -4.997 -23.705 1.00 90.81 87 LEU A C 1
ATOM 703 O O . LEU A 1 87 ? 1.653 -5.713 -23.278 1.00 90.81 87 LEU A O 1
ATOM 707 N N . GLU A 1 88 ? 2.771 -4.798 -25.010 1.00 91.88 88 GLU A N 1
ATOM 708 C CA . GLU A 1 88 ? 1.994 -5.450 -26.083 1.00 91.88 88 GLU A CA 1
ATOM 709 C C . GLU A 1 88 ? 2.025 -6.983 -25.938 1.00 91.88 88 GLU A C 1
ATOM 711 O O . GLU A 1 88 ? 0.981 -7.618 -25.850 1.00 91.88 88 GLU A O 1
AT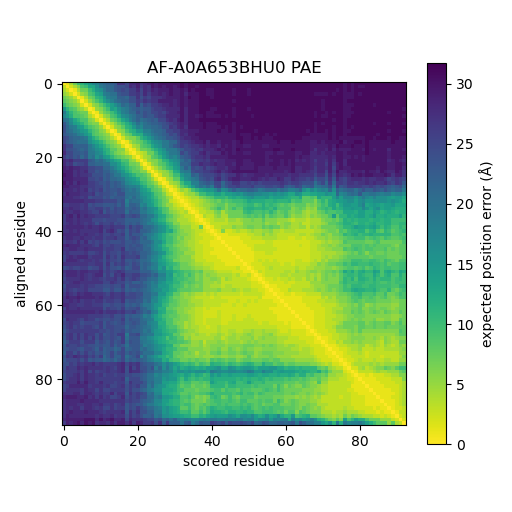OM 716 N N . ILE A 1 89 ? 3.216 -7.572 -25.781 1.00 91.75 89 ILE A N 1
ATOM 717 C CA . ILE A 1 89 ? 3.378 -9.031 -25.635 1.00 91.75 89 ILE A CA 1
ATOM 718 C C . ILE A 1 89 ? 2.661 -9.578 -24.392 1.00 91.75 89 ILE A C 1
ATOM 720 O O . ILE A 1 89 ? 2.132 -10.684 -24.426 1.00 91.75 89 ILE A O 1
ATOM 724 N N . VAL A 1 90 ? 2.681 -8.837 -23.280 1.00 89.44 90 VAL A N 1
ATOM 725 C CA . VAL A 1 90 ? 2.057 -9.269 -22.018 1.00 89.44 90 VAL A CA 1
ATOM 726 C C . VAL A 1 90 ? 0.533 -9.100 -22.043 1.00 89.44 90 VAL A C 1
ATOM 728 O O . VAL A 1 90 ? -0.148 -9.820 -21.324 1.00 89.44 90 VAL A O 1
ATOM 731 N N . GLN A 1 91 ? -0.002 -8.154 -22.821 1.00 88.06 91 GLN A N 1
ATOM 732 C CA . GLN A 1 91 ? -1.446 -7.896 -22.911 1.00 88.06 91 GLN A CA 1
ATOM 733 C C . GLN A 1 91 ? -2.175 -8.791 -23.916 1.00 88.06 91 GLN A C 1
ATOM 735 O O . GLN A 1 91 ? -3.350 -9.078 -23.703 1.00 88.06 91 GLN A O 1
ATOM 740 N N . ASP A 1 92 ? -1.507 -9.211 -24.992 1.00 76.25 92 ASP A N 1
ATOM 741 C CA . ASP A 1 92 ? -2.100 -10.072 -26.027 1.00 76.25 92 ASP A CA 1
ATOM 742 C C . ASP A 1 92 ? -2.273 -11.540 -25.579 1.00 76.25 92 ASP A C 1
ATOM 744 O O . ASP A 1 92 ? -2.813 -12.358 -26.328 1.00 76.25 92 ASP A O 1
ATOM 748 N N . HIS A 1 93 ? -1.809 -11.883 -24.376 1.00 54.53 93 HIS A N 1
ATOM 749 C CA . HIS A 1 93 ? -1.741 -13.240 -23.839 1.00 54.53 93 HIS A CA 1
ATOM 750 C C . HIS A 1 93 ? -2.639 -13.437 -22.616 1.00 54.53 93 HIS A C 1
ATOM 752 O O . HIS A 1 93 ? -3.095 -14.592 -22.437 1.00 54.53 93 HIS A O 1
#

Foldseek 3Di:
DDDDDPDPDDDPPPPPPPDPPPPVPPPPVVPDDDDDDDLDDPVVLVVVVVVCPDDPVCSVVVSVVSSDDDDDDDDDDDDPVVVVVVVVVVVVD

Organism: Callosobruchus maculatus (NCBI:txid64391)

Solvent-accessible surface area (backbone atoms only — not comparable to full-atom 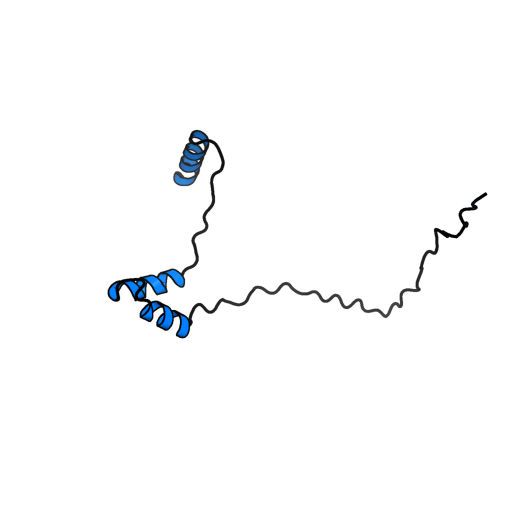values): 6647 Å² total; per-residue (Å²): 141,82,83,79,78,93,70,84,76,79,84,77,83,8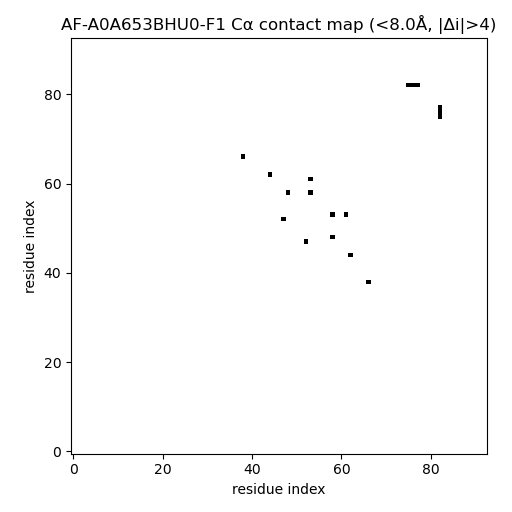0,75,67,80,76,63,91,79,63,74,74,77,74,75,73,73,70,84,70,79,82,76,85,81,83,81,76,56,71,70,59,53,57,50,52,61,73,67,56,84,56,56,81,89,48,43,65,59,53,55,53,55,73,64,49,82,79,76,94,80,86,83,86,84,75,55,75,70,55,47,51,55,52,50,51,63,65,68,81,105

Sequence (93 aa):
MGRRNAGFRKNASFHGKANPNQQNGQNEKTRKPYNDIIRENEKFVKYYEKQGVCKPEEFNSFIASHKTDLPATFRITGSKTVAKKMLEIVQDH

InterPro domains:
  IPR023267 RNA (C5-cytosine) methyltransferase [PTHR22808] (1-88)